Protein AF-A0A662HL23-F1 (afdb_monomer)

Solvent-accessible surface area (backbone atoms only — not comparable to full-atom values): 6327 Å² total; per-residue (Å²): 116,82,82,50,73,68,56,48,50,54,52,51,53,52,49,30,35,76,71,68,78,34,58,68,68,60,53,45,68,75,58,41,60,86,64,80,98,56,50,74,58,62,53,50,50,27,37,75,71,66,78,35,54,70,6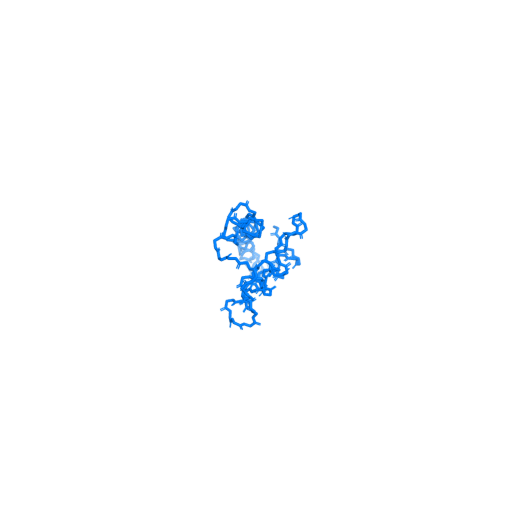6,58,50,45,57,54,46,68,73,56,46,44,39,62,46,46,52,49,52,50,51,54,52,50,53,54,36,53,54,50,48,55,51,51,52,48,55,51,50,54,52,50,50,54,50,51,54,59,72,66,50,74,79,79,131

pLDDT: mean 82.17, std 12.76, range [47.66, 96.88]

Foldseek 3Di:
DAQDPVLVVLVVQVVCCVVVVDPPVRSCVVQFDDDDVDDLVVQVVCCVVVVHPPVRSCVVCVVVVRSVVRVVVSVVVVVVNVVVVVVVVVVVVVVVVVVCVVVPDDPDD

Sequence (109 aa):
MILTKREKEFVQDWLKVVRGEMEKIEFFRKWATKKDDANFLDDYEAVKRGEMSVEEFREKWVKKGDWKKYITVMRCRLRKKHRNLKRMLKELREEVALLNEFFSLEELP

Secondary structure (DSSP, 8-state):
-PPPHHHHHHHHHHHHHHHTSS-HHHHHHHHS---SS--HHHHHHHHHHTSS-HHHHHHHHHH--HHHHHHHHHHHHHHHHHHHHHHHHHHHHHHHHHHHHHHHSPPP-

Radius of gyration: 22.94 Å; Cα contacts (8 Å, |Δi|>4): 47; chains: 1; bounding box: 58×26×65 Å

Mean predicted aligned error: 9.56 Å

Structure (mmCIF, N/CA/C/O backbone):
data_AF-A0A662HL23-F1
#
_entry.id   AF-A0A662HL23-F1
#
loop_
_atom_site.group_PDB
_atom_site.id
_atom_site.type_symbol
_atom_site.label_atom_id
_atom_site.label_alt_id
_atom_site.label_comp_id
_atom_site.label_asym_id
_atom_site.label_entity_id
_atom_site.label_seq_id
_atom_site.pdbx_PDB_ins_code
_atom_site.Cartn_x
_atom_site.Cartn_y
_atom_site.Cartn_z
_atom_site.occupancy
_atom_site.B_iso_or_equiv
_atom_site.auth_seq_id
_atom_site.auth_comp_id
_atom_site.auth_asym_id
_atom_site.auth_atom_id
_atom_site.pdbx_PDB_model_num
ATOM 1 N N . MET A 1 1 ? 14.793 0.772 -4.571 1.00 64.12 1 MET A N 1
ATOM 2 C CA . MET A 1 1 ? 14.307 0.054 -3.363 1.00 64.12 1 MET A CA 1
ATOM 3 C C . MET A 1 1 ? 12.908 -0.487 -3.633 1.00 64.12 1 MET A C 1
ATOM 5 O O . MET A 1 1 ? 12.022 0.292 -3.968 1.00 64.12 1 MET A O 1
ATOM 9 N N . ILE A 1 2 ? 12.724 -1.801 -3.518 1.00 85.56 2 ILE A N 1
ATOM 10 C CA . ILE A 1 2 ? 11.461 -2.499 -3.813 1.00 85.56 2 ILE A CA 1
ATOM 11 C C . ILE A 1 2 ? 10.535 -2.462 -2.575 1.00 85.56 2 ILE A C 1
ATOM 13 O O . ILE A 1 2 ? 10.942 -2.039 -1.483 1.00 85.56 2 ILE A O 1
ATOM 17 N N . LEU A 1 3 ? 9.262 -2.833 -2.743 1.00 88.44 3 LEU A N 1
ATOM 18 C CA . LEU A 1 3 ? 8.324 -3.021 -1.633 1.00 88.44 3 LEU A CA 1
ATOM 19 C C . LEU A 1 3 ? 8.78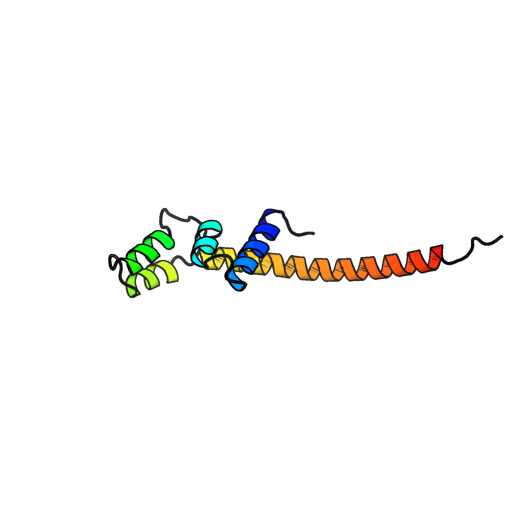8 -4.147 -0.695 1.00 88.44 3 LEU A C 1
ATOM 21 O O . LEU A 1 3 ? 9.158 -5.227 -1.159 1.00 88.44 3 LEU A O 1
ATOM 25 N N . THR A 1 4 ? 8.725 -3.914 0.617 1.00 91.44 4 THR A N 1
ATOM 26 C CA . THR A 1 4 ? 8.939 -4.967 1.624 1.00 91.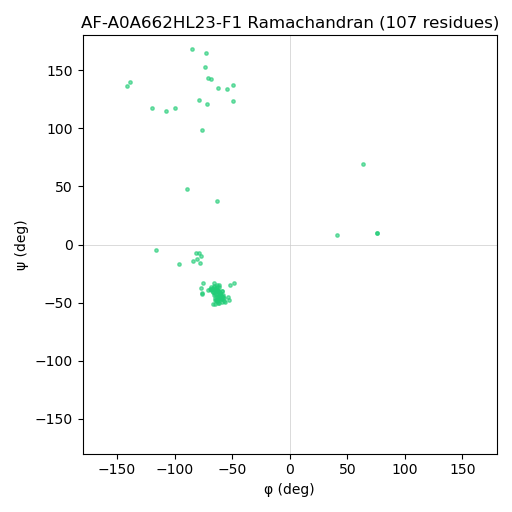44 4 THR A CA 1
ATOM 27 C C . THR A 1 4 ? 7.741 -5.916 1.67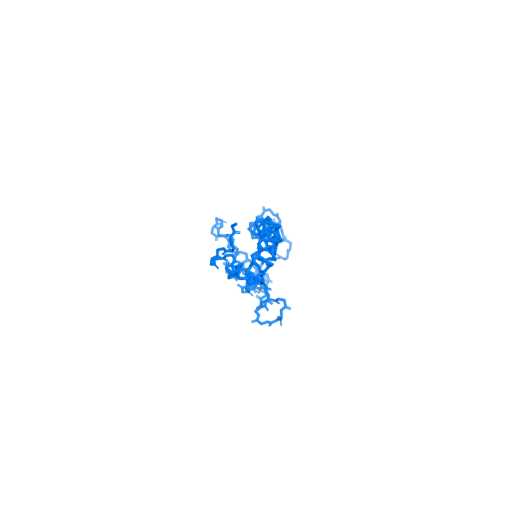7 1.00 91.44 4 THR A C 1
ATOM 29 O O . THR A 1 4 ? 6.658 -5.577 1.202 1.00 91.44 4 THR A O 1
ATOM 32 N N . LYS A 1 5 ? 7.896 -7.092 2.304 1.00 92.12 5 LYS A N 1
ATOM 33 C CA . LYS A 1 5 ? 6.781 -8.035 2.515 1.00 92.12 5 LYS A CA 1
ATOM 34 C C . LYS A 1 5 ? 5.579 -7.355 3.186 1.00 92.12 5 LYS A C 1
ATOM 36 O O . LYS A 1 5 ? 4.472 -7.421 2.670 1.00 92.12 5 LYS A O 1
ATOM 41 N N . ARG A 1 6 ? 5.825 -6.603 4.264 1.00 89.00 6 ARG A N 1
ATOM 42 C CA . ARG A 1 6 ? 4.775 -5.895 5.010 1.00 89.00 6 ARG A CA 1
ATOM 43 C C . ARG A 1 6 ? 4.100 -4.786 4.198 1.00 89.00 6 ARG A C 1
ATOM 45 O O . ARG A 1 6 ? 2.900 -4.584 4.315 1.00 89.00 6 ARG A O 1
ATOM 52 N N . GLU A 1 7 ? 4.851 -4.072 3.362 1.00 89.88 7 GLU A N 1
ATOM 53 C CA . GLU A 1 7 ? 4.273 -3.071 2.453 1.00 89.88 7 GLU A CA 1
ATOM 54 C C . GLU A 1 7 ? 3.422 -3.718 1.353 1.00 89.88 7 GLU A C 1
ATOM 56 O O . GLU A 1 7 ? 2.390 -3.161 0.986 1.00 89.88 7 GLU A O 1
ATOM 61 N N . LYS A 1 8 ? 3.827 -4.889 0.840 1.00 93.06 8 LYS A N 1
ATOM 62 C CA . LYS A 1 8 ? 3.028 -5.664 -0.121 1.00 93.06 8 LYS A CA 1
ATOM 63 C C . LYS A 1 8 ? 1.717 -6.125 0.509 1.00 93.06 8 LYS A C 1
ATOM 65 O O . LYS A 1 8 ? 0.669 -5.884 -0.077 1.00 93.06 8 LYS A O 1
ATOM 70 N N . GLU A 1 9 ? 1.778 -6.705 1.707 1.00 94.38 9 GLU A N 1
ATOM 71 C CA . GLU A 1 9 ? 0.591 -7.125 2.463 1.00 94.38 9 GLU A CA 1
ATOM 72 C C . GLU A 1 9 ? -0.357 -5.948 2.717 1.00 94.38 9 GLU A C 1
ATOM 74 O O . GLU A 1 9 ? -1.546 -6.058 2.446 1.00 94.38 9 GLU A O 1
ATOM 79 N N . PHE A 1 10 ? 0.164 -4.788 3.136 1.00 92.25 10 PHE A N 1
ATOM 80 C CA . PHE A 1 10 ? -0.651 -3.583 3.333 1.00 92.25 10 PHE A CA 1
ATOM 81 C C . PHE A 1 10 ? -1.398 -3.170 2.060 1.00 92.25 10 PHE A C 1
ATOM 83 O O . PHE A 1 10 ? -2.587 -2.858 2.102 1.00 92.25 10 PHE A O 1
ATOM 90 N N . VAL A 1 11 ? -0.705 -3.155 0.916 1.00 92.25 11 VAL A N 1
ATOM 91 C CA . VAL A 1 11 ? -1.318 -2.809 -0.374 1.00 92.25 11 VAL A CA 1
ATOM 92 C C . VAL A 1 11 ? -2.357 -3.851 -0.777 1.00 92.25 11 VAL A C 1
ATOM 94 O O . VAL A 1 11 ? -3.440 -3.477 -1.216 1.00 92.25 11 VAL A O 1
ATOM 97 N N . GLN A 1 12 ? -2.054 -5.139 -0.615 1.00 95.50 12 GLN A N 1
ATOM 98 C CA . GLN A 1 12 ? -2.972 -6.229 -0.942 1.00 95.50 12 GLN A CA 1
ATOM 99 C C . GLN A 1 12 ? -4.244 -6.169 -0.099 1.00 95.50 12 GLN A C 1
ATOM 101 O O . GLN A 1 12 ? -5.334 -6.220 -0.659 1.00 95.50 12 GLN A O 1
ATOM 106 N N . ASP A 1 13 ? -4.123 -5.991 1.214 1.00 93.75 13 ASP A N 1
ATOM 107 C CA . ASP A 1 13 ? -5.279 -5.864 2.101 1.00 93.75 13 ASP A CA 1
ATOM 108 C C . ASP A 1 13 ? -6.116 -4.630 1.749 1.00 93.75 13 ASP A C 1
ATOM 110 O O . ASP A 1 13 ? -7.341 -4.698 1.714 1.00 93.75 13 ASP A O 1
ATOM 114 N N . TRP A 1 14 ? -5.478 -3.504 1.409 1.00 91.25 14 TRP A N 1
ATOM 115 C CA . TRP A 1 14 ? -6.215 -2.316 0.977 1.00 91.25 14 TRP A CA 1
ATOM 116 C C . TRP A 1 14 ? -6.979 -2.559 -0.330 1.00 91.25 14 TRP A C 1
ATOM 118 O O . TRP A 1 14 ? -8.107 -2.095 -0.485 1.00 91.25 14 TRP A O 1
ATOM 128 N N . LEU A 1 15 ? -6.398 -3.305 -1.273 1.00 93.06 15 LEU A N 1
ATOM 129 C CA . LEU A 1 15 ? -7.091 -3.689 -2.503 1.00 93.06 15 LEU A CA 1
ATOM 130 C C . LEU A 1 15 ? -8.279 -4.613 -2.218 1.00 93.06 15 LEU A C 1
ATOM 132 O O . LEU A 1 15 ? -9.332 -4.405 -2.814 1.00 93.06 15 LEU A O 1
ATOM 136 N N . LYS A 1 16 ? -8.148 -5.563 -1.284 1.00 95.56 16 LYS A N 1
ATOM 137 C CA . LYS A 1 16 ? -9.272 -6.400 -0.834 1.00 95.56 16 LYS A CA 1
ATOM 138 C C . LYS A 1 16 ? -10.413 -5.551 -0.280 1.00 95.56 16 LYS A C 1
ATOM 140 O O . LYS A 1 16 ? -11.560 -5.762 -0.656 1.00 95.56 16 LYS A O 1
ATOM 145 N N . VAL A 1 17 ? -10.100 -4.530 0.523 1.00 89.00 17 VAL A N 1
ATOM 146 C CA . VAL A 1 17 ? -11.102 -3.577 1.031 1.00 89.00 17 VAL A CA 1
ATOM 147 C C . VAL A 1 17 ? -11.837 -2.864 -0.098 1.00 89.00 17 VAL A C 1
ATOM 149 O O . VAL A 1 17 ? -13.059 -2.759 -0.074 1.00 89.00 17 VAL A O 1
ATOM 152 N N . VAL A 1 18 ? -11.107 -2.364 -1.098 1.00 88.06 18 VAL A N 1
ATOM 153 C CA . VAL A 1 18 ? -11.711 -1.656 -2.241 1.00 88.06 18 VAL A CA 1
ATOM 154 C C . VAL A 1 18 ? -12.580 -2.587 -3.090 1.00 88.06 18 VAL A C 1
ATOM 156 O O . VAL A 1 18 ? -13.588 -2.144 -3.631 1.00 88.06 18 VAL A O 1
ATOM 159 N N . ARG A 1 19 ? -12.213 -3.867 -3.188 1.00 95.19 19 ARG A N 1
ATOM 160 C CA . ARG A 1 19 ? -12.969 -4.895 -3.919 1.00 95.19 19 ARG A CA 1
ATOM 161 C C . ARG A 1 19 ? -14.148 -5.475 -3.134 1.00 95.19 19 ARG A C 1
ATOM 163 O O . ARG A 1 19 ? -14.908 -6.249 -3.699 1.00 95.19 19 ARG A O 1
ATOM 170 N N . GLY A 1 20 ? -14.295 -5.126 -1.856 1.00 90.88 20 GLY A N 1
ATOM 171 C CA . GLY A 1 20 ? -15.302 -5.717 -0.970 1.00 90.88 20 GLY A CA 1
ATOM 172 C C . GLY A 1 20 ? -14.957 -7.128 -0.474 1.00 90.88 20 GLY A C 1
ATOM 173 O O . GLY A 1 20 ? -15.795 -7.770 0.142 1.00 90.88 20 GLY A O 1
ATOM 174 N N . GLU A 1 21 ? -13.731 -7.604 -0.704 1.00 95.31 21 GLU A N 1
ATOM 175 C CA . GLU A 1 21 ? -13.226 -8.912 -0.249 1.00 95.31 21 GLU A CA 1
ATOM 176 C C . GLU A 1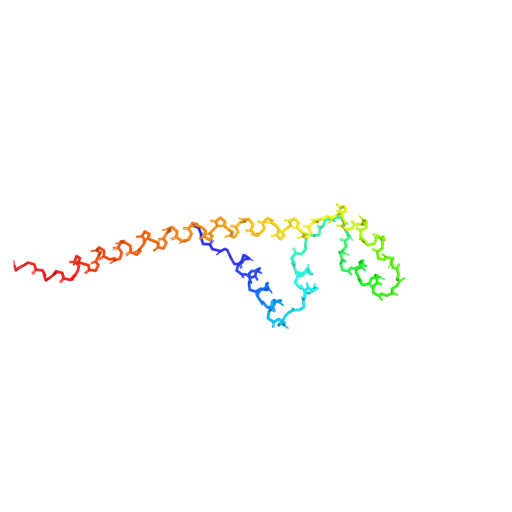 21 ? -12.766 -8.892 1.223 1.00 95.31 21 GLU A C 1
ATOM 178 O O . GLU A 1 21 ? -12.483 -9.935 1.805 1.00 95.31 21 GLU A O 1
ATOM 183 N N . MET A 1 22 ? -12.624 -7.703 1.811 1.00 89.62 22 MET A N 1
ATOM 184 C CA . MET A 1 22 ? -12.244 -7.486 3.208 1.00 89.62 22 MET A CA 1
ATOM 185 C C . MET A 1 22 ? -13.047 -6.310 3.754 1.00 89.62 22 MET A C 1
ATOM 187 O O . MET A 1 22 ? -13.155 -5.266 3.106 1.00 89.62 22 MET A O 1
ATOM 191 N N . GLU A 1 23 ? -13.574 -6.428 4.968 1.00 81.44 23 GLU A N 1
ATOM 192 C CA . GLU A 1 23 ? -14.242 -5.290 5.585 1.00 81.44 23 GLU A CA 1
ATOM 193 C C . GLU A 1 23 ? -13.226 -4.212 5.989 1.00 81.44 23 GLU A C 1
ATOM 195 O O . GLU A 1 23 ? -12.135 -4.497 6.492 1.00 81.44 23 GLU A O 1
ATOM 200 N N . LYS A 1 24 ? -13.594 -2.929 5.848 1.00 78.62 24 LYS A N 1
ATOM 201 C CA . LYS A 1 24 ? -12.749 -1.802 6.302 1.00 78.62 24 LYS A CA 1
ATOM 202 C C . LYS A 1 24 ? -12.310 -1.961 7.760 1.00 78.62 24 LYS A C 1
ATOM 204 O O . LYS A 1 24 ? -11.202 -1.573 8.118 1.00 78.62 24 LYS A O 1
ATOM 209 N N . ILE A 1 25 ? -13.183 -2.527 8.587 1.00 74.69 25 ILE A N 1
ATOM 210 C CA . ILE A 1 25 ? -12.945 -2.736 10.011 1.00 74.69 25 ILE A CA 1
ATOM 211 C C . ILE A 1 25 ? -11.849 -3.780 10.268 1.00 74.69 25 ILE A C 1
ATOM 213 O O . ILE A 1 25 ? -10.987 -3.571 11.120 1.00 74.69 25 ILE A O 1
ATOM 217 N N . GLU A 1 26 ? -11.812 -4.847 9.469 1.00 80.75 26 GLU A N 1
ATOM 218 C CA . GLU A 1 26 ? -10.776 -5.880 9.507 1.00 80.75 26 GLU A CA 1
ATOM 219 C C . GLU A 1 26 ? -9.417 -5.311 9.079 1.00 80.75 26 GLU A C 1
ATOM 221 O O . GLU A 1 26 ? -8.394 -5.538 9.731 1.00 80.75 26 GLU A O 1
ATOM 226 N N . PHE A 1 27 ? -9.408 -4.466 8.048 1.00 85.81 27 PHE A N 1
ATOM 227 C CA . PHE A 1 27 ? -8.204 -3.747 7.644 1.00 85.81 27 PHE A CA 1
ATOM 228 C C . PHE A 1 27 ? -7.669 -2.854 8.769 1.00 85.81 27 PHE A C 1
ATOM 230 O O . PHE A 1 27 ? -6.475 -2.877 9.078 1.00 85.81 27 PHE A O 1
ATOM 237 N N . PHE A 1 28 ? -8.541 -2.081 9.421 1.00 77.31 28 PHE A N 1
ATOM 238 C CA . PHE A 1 28 ? -8.120 -1.239 10.537 1.00 77.31 28 PHE A CA 1
ATOM 239 C C . PHE A 1 28 ? -7.650 -2.064 11.741 1.00 77.31 28 PHE A C 1
ATOM 241 O O . PHE A 1 28 ? -6.650 -1.679 12.338 1.00 77.31 28 PHE A O 1
ATOM 248 N N . ARG A 1 29 ? -8.254 -3.226 12.045 1.00 74.56 29 ARG A N 1
ATOM 249 C CA . ARG A 1 29 ? -7.747 -4.155 13.083 1.00 74.56 29 ARG A CA 1
ATOM 250 C C . ARG A 1 29 ? -6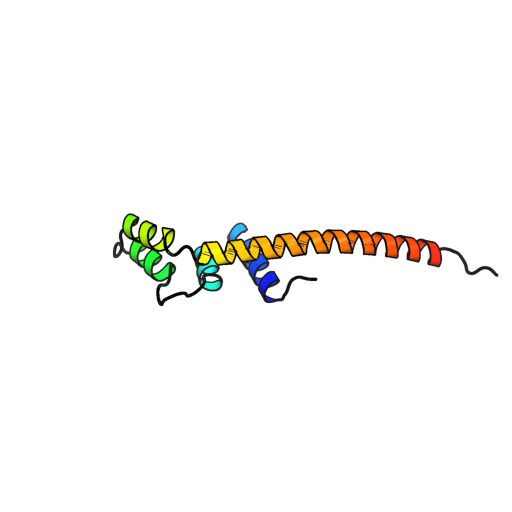.286 -4.516 12.853 1.00 74.56 29 ARG A C 1
ATOM 252 O O . ARG A 1 29 ? -5.484 -4.503 13.783 1.00 74.56 29 ARG A O 1
ATOM 259 N N . LYS A 1 30 ? -5.942 -4.834 11.607 1.00 82.06 30 LYS A N 1
ATOM 260 C CA . LYS A 1 30 ? -4.604 -5.304 11.241 1.00 82.06 30 LYS A CA 1
ATOM 261 C C . LYS A 1 30 ? -3.560 -4.186 11.207 1.00 82.06 30 LYS A C 1
ATOM 263 O O . LYS A 1 30 ? -2.388 -4.431 11.501 1.00 82.06 30 LYS A O 1
ATOM 268 N N . TRP A 1 31 ? -3.965 -2.972 10.830 1.00 81.75 31 TRP A N 1
ATOM 269 C CA . TRP A 1 31 ? -3.036 -1.885 10.497 1.00 81.75 31 TRP A CA 1
ATOM 270 C C . TRP A 1 31 ? -3.107 -0.659 11.417 1.00 81.75 31 TRP A C 1
ATOM 272 O O . TRP A 1 31 ? -2.293 0.251 11.257 1.00 81.75 31 TRP A O 1
ATOM 282 N N . ALA A 1 32 ? -4.033 -0.606 12.376 1.00 70.38 32 ALA A N 1
ATOM 283 C CA . ALA A 1 32 ? -4.048 0.436 13.397 1.00 70.38 32 ALA A CA 1
ATOM 284 C C . ALA A 1 32 ? -2.853 0.292 14.355 1.00 70.38 32 ALA A C 1
ATOM 286 O O . ALA A 1 32 ? -2.436 -0.809 14.717 1.00 70.38 32 ALA A O 1
ATOM 287 N N . THR A 1 33 ? -2.293 1.422 14.782 1.00 62.16 33 THR A N 1
ATOM 288 C CA . THR A 1 33 ? -1.268 1.468 15.826 1.00 62.16 33 THR A CA 1
ATOM 289 C C . THR A 1 33 ? -1.926 1.332 17.199 1.00 62.16 33 THR A C 1
ATOM 291 O O . THR A 1 33 ? -2.809 2.112 17.546 1.00 62.16 33 THR A O 1
ATOM 294 N N . LYS A 1 34 ? -1.491 0.342 17.992 1.00 55.91 34 LYS A N 1
ATOM 295 C CA . LYS A 1 34 ? -1.825 0.255 19.419 1.00 55.91 34 LYS A CA 1
ATOM 296 C C . LYS A 1 34 ? -0.976 1.279 20.158 1.00 55.91 34 LYS A C 1
ATOM 298 O O . LYS A 1 34 ? 0.200 1.027 20.411 1.00 55.91 34 LYS A O 1
ATOM 303 N N . LYS A 1 35 ? -1.541 2.442 20.452 1.00 47.66 35 LYS A N 1
ATOM 304 C CA . LYS A 1 35 ? -0.925 3.392 21.371 1.00 47.66 35 LYS A CA 1
ATOM 305 C C . LYS A 1 35 ? -1.894 3.611 22.526 1.00 47.66 35 LYS A C 1
ATOM 307 O O . LYS A 1 35 ? -3.021 4.052 22.311 1.00 47.66 35 LYS A O 1
ATOM 312 N N . ASP A 1 36 ? -1.440 3.232 23.716 1.00 50.22 36 ASP A N 1
ATOM 313 C CA . ASP A 1 36 ? -2.114 3.418 25.004 1.00 50.22 36 ASP A CA 1
ATOM 314 C C . ASP A 1 36 ? -3.447 2.669 25.143 1.00 50.22 36 ASP A C 1
ATOM 316 O O . ASP A 1 36 ? -4.478 3.339 25.131 1.00 50.22 36 ASP A O 1
ATOM 320 N N . ASP A 1 37 ? -3.418 1.322 25.222 1.00 54.66 37 ASP A N 1
ATOM 321 C CA . ASP A 1 37 ? -4.503 0.362 25.586 1.00 54.66 37 ASP A CA 1
ATOM 322 C C . ASP A 1 37 ? -5.924 0.613 25.037 1.00 54.66 37 ASP A C 1
ATOM 324 O O . ASP A 1 37 ? -6.883 -0.078 25.366 1.00 54.66 37 ASP A O 1
ATOM 328 N N . ALA A 1 38 ? -6.069 1.577 24.140 1.00 57.81 38 ALA A N 1
ATOM 329 C CA . ALA A 1 38 ? -7.308 2.056 23.585 1.00 57.81 38 ALA A CA 1
ATOM 330 C C . ALA A 1 38 ? -7.378 1.557 22.155 1.00 57.81 38 ALA A C 1
ATOM 332 O O . ALA A 1 38 ? -6.582 1.923 21.284 1.00 57.81 38 ALA A O 1
ATOM 333 N N . ASN A 1 39 ? -8.352 0.697 21.929 1.00 67.81 39 ASN A N 1
ATOM 334 C CA . ASN A 1 39 ? -8.595 0.075 20.652 1.00 67.81 39 ASN A CA 1
ATOM 335 C C . ASN A 1 39 ? -9.741 0.818 19.959 1.00 67.81 39 ASN A C 1
ATOM 337 O O . ASN A 1 39 ? -10.866 0.825 20.453 1.00 67.81 39 ASN A O 1
ATOM 341 N N . PHE A 1 40 ? -9.462 1.424 18.799 1.00 70.31 40 PHE A N 1
ATOM 342 C CA . PHE A 1 40 ? -10.461 2.114 17.958 1.00 70.31 40 PHE A CA 1
ATOM 343 C C . PHE A 1 40 ? -11.703 1.274 17.732 1.00 70.31 40 PHE A C 1
ATOM 345 O O . PHE A 1 40 ? -12.804 1.800 17.630 1.00 70.31 40 PHE A O 1
ATOM 352 N N . LEU A 1 41 ? -11.515 -0.036 17.663 1.00 68.38 41 LEU A N 1
ATOM 353 C CA . LEU A 1 41 ? -12.593 -0.973 17.454 1.00 68.38 41 LEU A CA 1
ATOM 354 C C . LEU A 1 41 ? -13.429 -1.249 18.682 1.00 68.38 41 LEU A C 1
ATOM 356 O O . LEU A 1 41 ? -14.630 -1.384 18.521 1.00 68.38 41 LEU A O 1
ATOM 360 N N . ASP A 1 42 ? -12.833 -1.321 19.867 1.00 76.75 42 ASP A N 1
ATOM 361 C CA . ASP A 1 42 ? -13.615 -1.545 21.084 1.00 76.75 42 ASP A CA 1
ATOM 362 C C . ASP A 1 42 ? -14.526 -0.339 21.316 1.00 76.75 42 ASP A C 1
ATOM 364 O O . ASP A 1 42 ? -15.708 -0.503 21.595 1.00 76.75 42 ASP A O 1
ATOM 368 N N . ASP A 1 43 ? -14.010 0.861 21.039 1.00 77.69 43 ASP A N 1
ATOM 369 C CA . ASP A 1 43 ? -14.799 2.089 21.037 1.00 77.69 43 ASP A CA 1
ATOM 370 C C . ASP A 1 43 ? -15.836 2.119 19.895 1.00 77.69 43 ASP A C 1
ATOM 372 O O . ASP A 1 43 ? -16.953 2.582 20.092 1.00 77.69 43 ASP A O 1
ATOM 376 N N . TYR A 1 44 ? -15.512 1.621 18.695 1.00 76.75 44 TYR A N 1
ATOM 377 C CA . TYR A 1 44 ? -16.446 1.608 17.558 1.00 76.75 44 TYR A CA 1
ATOM 378 C C . TYR A 1 44 ? -17.585 0.600 17.761 1.00 76.75 44 TYR A C 1
ATOM 380 O O . TYR A 1 44 ? -18.736 0.876 17.423 1.00 76.75 44 TYR A O 1
ATOM 388 N N . GLU A 1 45 ? -17.276 -0.561 18.333 1.00 80.06 45 GLU A N 1
ATOM 389 C CA . GLU A 1 45 ? -18.266 -1.554 18.737 1.00 80.06 45 GLU A CA 1
ATOM 390 C C . GLU A 1 45 ? -19.091 -1.048 19.923 1.00 80.06 45 GLU A C 1
ATOM 392 O O . GLU A 1 45 ? -20.304 -1.225 19.916 1.00 80.06 45 GLU A O 1
ATOM 397 N N . ALA A 1 46 ? -18.488 -0.346 20.890 1.00 83.44 46 ALA A N 1
ATOM 398 C CA . ALA A 1 46 ? -19.227 0.323 21.961 1.00 83.44 46 ALA A CA 1
ATOM 399 C C . ALA A 1 46 ? -20.228 1.346 21.397 1.00 83.44 46 ALA A C 1
ATOM 401 O O . ALA A 1 46 ? -21.375 1.381 21.835 1.00 83.44 46 ALA A O 1
ATOM 402 N N . VAL A 1 47 ? -19.857 2.103 20.355 1.00 85.19 47 VAL A N 1
ATOM 403 C CA . VAL A 1 47 ? -20.799 2.983 19.638 1.00 85.19 47 VAL A CA 1
ATOM 404 C C . VAL A 1 47 ? -21.926 2.192 18.981 1.00 85.19 47 VAL A C 1
ATOM 406 O O . VAL A 1 47 ? -23.088 2.576 19.094 1.00 85.19 47 VAL A O 1
ATOM 409 N N . LYS A 1 48 ? -21.622 1.067 18.318 1.00 82.19 48 LYS A N 1
ATOM 410 C CA . LYS A 1 48 ? -22.660 0.203 17.729 1.00 82.19 48 LYS A CA 1
ATOM 411 C C . LYS A 1 48 ? -23.599 -0.400 18.773 1.00 82.19 48 LYS A C 1
ATOM 413 O O . LYS A 1 48 ? -24.783 -0.550 18.489 1.00 82.19 48 LYS A O 1
ATOM 418 N N . ARG A 1 49 ? -23.081 -0.749 19.952 1.00 88.38 49 ARG A N 1
ATOM 419 C CA . ARG A 1 49 ? -23.853 -1.286 21.082 1.00 88.38 49 ARG A CA 1
ATOM 420 C C . ARG A 1 49 ? -24.601 -0.207 21.874 1.00 88.38 49 ARG A C 1
ATOM 422 O O . ARG A 1 49 ? -25.399 -0.551 22.737 1.00 88.38 49 ARG A O 1
ATOM 429 N N . GLY A 1 50 ? -24.371 1.076 21.583 1.00 86.06 50 GLY A N 1
ATOM 430 C CA . GLY A 1 50 ? -24.945 2.201 22.329 1.00 86.06 50 GLY A CA 1
ATOM 431 C C . GLY A 1 50 ? -24.281 2.459 23.688 1.00 86.06 50 GLY A C 1
ATOM 432 O O . GLY A 1 50 ? -24.779 3.264 24.465 1.00 86.06 50 GLY A O 1
ATOM 433 N N . GLU A 1 51 ? -23.157 1.800 23.974 1.00 89.56 51 GLU A N 1
ATOM 434 C CA . GLU A 1 51 ? -22.348 1.957 25.193 1.00 89.56 51 GLU A CA 1
ATOM 435 C C . GLU A 1 51 ? -21.466 3.219 25.160 1.00 89.56 51 GLU A C 1
ATOM 437 O O . GLU A 1 51 ? -20.943 3.637 26.189 1.00 89.56 51 GLU A O 1
ATOM 442 N N . MET A 1 52 ? -21.278 3.815 23.979 1.00 86.25 52 MET A N 1
ATOM 443 C CA . MET A 1 52 ? -20.522 5.050 23.767 1.00 86.25 52 MET A CA 1
ATOM 444 C C . MET A 1 52 ? -21.257 5.939 22.762 1.00 86.25 52 MET A C 1
ATOM 446 O O . MET A 1 52 ? -21.766 5.453 21.751 1.00 86.25 52 MET A O 1
ATOM 450 N N . SER A 1 53 ? -21.290 7.249 23.002 1.00 86.12 53 SER A N 1
ATOM 451 C CA . SER A 1 53 ? -21.888 8.184 22.043 1.00 86.12 53 SER A CA 1
ATOM 452 C C . SER A 1 53 ? -20.999 8.394 20.807 1.00 86.12 53 SER A C 1
ATOM 454 O O . SER A 1 53 ? -19.770 8.282 20.853 1.00 86.12 53 SER A O 1
ATOM 456 N N . VAL A 1 54 ? -21.616 8.737 19.669 1.00 77.69 54 VAL A N 1
ATOM 457 C CA . VAL A 1 54 ? -20.878 9.073 18.437 1.00 77.69 54 VAL A CA 1
ATOM 458 C C . VAL A 1 54 ? -19.989 10.304 18.658 1.00 77.69 54 VAL A C 1
ATOM 460 O O . VAL A 1 54 ? -18.875 10.352 18.129 1.00 77.69 54 VAL A O 1
ATOM 463 N N . GLU A 1 55 ? -20.447 11.280 19.445 1.00 80.62 55 GLU A N 1
ATOM 464 C CA . GLU A 1 55 ? -19.679 12.455 19.863 1.00 80.62 55 GLU A CA 1
ATOM 465 C C . GLU A 1 55 ? -18.439 12.086 20.694 1.00 80.62 55 GLU A C 1
ATOM 467 O O . GLU A 1 55 ? -17.338 12.496 20.319 1.00 80.62 55 GLU A O 1
ATOM 472 N N . GLU A 1 56 ? -18.567 11.262 21.743 1.00 79.31 56 GLU A N 1
ATOM 473 C CA . GLU A 1 56 ? -17.416 10.808 22.550 1.00 79.31 56 GLU A CA 1
ATOM 474 C C . GLU A 1 56 ? -16.401 10.040 21.708 1.00 79.31 56 GLU A C 1
ATOM 476 O O . GLU A 1 56 ? -15.190 10.269 21.793 1.00 79.31 56 GLU A O 1
ATOM 481 N N . PHE A 1 57 ? -16.889 9.155 20.839 1.00 78.12 57 PHE A N 1
ATOM 482 C CA . PHE A 1 57 ? -16.045 8.419 19.912 1.00 78.12 57 PHE A CA 1
ATOM 483 C C . PHE A 1 57 ? -15.270 9.361 18.987 1.00 78.12 57 PHE A C 1
ATOM 485 O O . PHE A 1 57 ? -14.061 9.205 18.778 1.00 78.12 57 PHE A O 1
ATOM 492 N N . ARG A 1 58 ? -15.953 10.370 18.433 1.00 70.50 58 ARG A N 1
ATOM 493 C CA . ARG A 1 58 ? -15.326 11.381 17.580 1.00 70.50 58 ARG A CA 1
ATOM 494 C C . ARG A 1 58 ? -14.285 12.174 18.350 1.00 70.50 58 ARG A C 1
ATOM 496 O O . ARG A 1 58 ? -13.173 12.276 17.850 1.00 70.50 58 ARG A O 1
ATOM 503 N N . GLU A 1 59 ? -14.568 12.688 19.541 1.00 73.62 59 GLU A N 1
ATOM 504 C CA . GLU A 1 59 ? -13.577 13.439 20.325 1.00 73.62 59 GLU A CA 1
ATOM 505 C C . GLU A 1 59 ? -12.339 12.600 20.660 1.00 73.62 59 GLU A C 1
ATOM 507 O O . GLU A 1 59 ? -11.202 13.051 20.461 1.00 73.62 59 GLU A O 1
ATOM 512 N N . LYS A 1 60 ? -12.553 11.348 21.085 1.00 72.38 60 LYS A N 1
ATOM 513 C CA . LYS A 1 60 ? -11.487 10.402 21.429 1.00 72.38 60 LYS A CA 1
ATOM 514 C C . LYS A 1 60 ? -10.574 10.127 20.234 1.00 72.38 60 LYS A C 1
ATOM 516 O O . LYS A 1 60 ? -9.352 10.182 20.370 1.00 72.38 60 LYS A O 1
ATOM 521 N N . TRP A 1 61 ? -11.136 9.920 19.043 1.00 65.69 61 TRP A N 1
ATOM 522 C CA . TRP A 1 61 ? -10.379 9.528 17.844 1.00 65.69 61 TRP A CA 1
ATOM 523 C C . TRP A 1 61 ? -9.974 10.672 16.912 1.00 65.69 61 TRP A C 1
ATOM 525 O O . TRP A 1 61 ? -9.059 10.507 16.100 1.00 65.69 61 TRP A O 1
ATOM 535 N N . VAL A 1 62 ? -10.587 11.848 17.044 1.00 61.91 62 VAL A N 1
ATOM 536 C CA . VAL A 1 62 ? -10.082 13.097 16.459 1.00 61.91 62 VAL A CA 1
ATOM 537 C C . VAL A 1 62 ? -8.771 13.484 17.146 1.00 61.91 62 VAL A C 1
ATOM 539 O O . VAL A 1 62 ? -7.820 13.836 16.449 1.00 61.91 62 VAL A O 1
ATOM 542 N N . LYS A 1 63 ? -8.672 13.326 18.477 1.00 55.91 63 LYS A N 1
ATOM 543 C CA . LYS A 1 63 ? -7.420 13.529 19.230 1.00 55.91 63 LYS A CA 1
ATOM 544 C C . LYS A 1 63 ? -6.427 12.362 19.078 1.00 55.91 63 LYS A C 1
ATOM 546 O O . LYS A 1 63 ? -5.243 12.612 18.861 1.00 55.91 63 LYS A O 1
ATOM 551 N N . LYS A 1 64 ? -6.873 11.095 19.117 1.00 58.00 64 LYS A N 1
ATOM 552 C CA . LYS A 1 64 ? -6.024 9.882 18.978 1.00 58.00 64 LYS A CA 1
ATOM 553 C C . LYS A 1 64 ? -5.833 9.407 17.524 1.00 58.00 64 LYS A C 1
ATOM 555 O O . LYS A 1 64 ? -5.983 8.225 17.236 1.00 58.00 64 LYS A O 1
ATOM 560 N N . GLY A 1 65 ? -5.499 10.292 16.580 1.00 52.75 65 GLY A N 1
ATOM 561 C CA . GLY A 1 65 ? -5.392 10.023 15.126 1.00 52.75 65 GLY A CA 1
ATOM 562 C C . GLY A 1 65 ? -4.325 9.010 14.644 1.00 52.75 65 GLY A C 1
ATOM 563 O O . GLY A 1 65 ? -3.711 9.208 13.595 1.00 52.75 65 GLY A O 1
ATOM 564 N N . ASP A 1 66 ? -4.083 7.927 15.375 1.00 59.69 66 ASP A N 1
ATOM 565 C CA . ASP A 1 66 ? -2.923 7.052 15.236 1.00 59.69 66 ASP A CA 1
ATOM 566 C C . ASP A 1 66 ? -3.018 6.113 14.019 1.00 59.69 66 ASP A C 1
ATOM 568 O O . ASP A 1 66 ? -2.093 6.037 13.207 1.00 59.69 66 ASP A O 1
ATOM 572 N N . TRP A 1 67 ? -4.188 5.516 13.761 1.00 60.50 67 TRP A N 1
ATOM 573 C CA . TRP A 1 67 ? -4.395 4.712 12.548 1.00 60.50 67 TRP A CA 1
ATOM 574 C C . TRP A 1 67 ? -4.314 5.565 11.271 1.00 60.50 67 TRP A C 1
ATOM 576 O O . TRP A 1 67 ? -3.712 5.155 10.274 1.00 60.50 67 TRP A O 1
ATOM 586 N N . LYS A 1 68 ? -4.842 6.800 11.309 1.00 68.44 68 LYS A N 1
ATOM 587 C CA . LYS A 1 68 ? -4.715 7.767 10.205 1.00 68.44 68 LYS A CA 1
ATOM 588 C C . LYS A 1 68 ? -3.252 8.117 9.972 1.00 68.44 68 LYS A C 1
ATOM 590 O O . LYS A 1 68 ? -2.830 8.211 8.818 1.00 68.44 68 LYS A O 1
ATOM 595 N N . LYS A 1 69 ? -2.465 8.269 11.042 1.00 71.81 69 LYS A N 1
ATOM 596 C CA . LYS A 1 69 ? -1.027 8.538 10.970 1.00 71.81 69 LYS A CA 1
ATOM 597 C C . LYS A 1 69 ? -0.273 7.368 10.342 1.00 71.81 69 LYS A C 1
ATOM 599 O O . LYS A 1 69 ? 0.483 7.600 9.400 1.00 71.81 69 LYS A O 1
ATOM 604 N N . TYR A 1 70 ? -0.525 6.130 10.771 1.00 75.00 70 TYR A N 1
ATOM 605 C CA . TYR A 1 70 ? 0.105 4.944 10.181 1.00 75.00 70 TYR A CA 1
ATOM 606 C C . TYR A 1 70 ? -0.200 4.813 8.684 1.00 75.00 70 TYR A C 1
ATOM 608 O O . TYR A 1 70 ? 0.719 4.705 7.869 1.00 75.00 70 TYR A O 1
ATOM 616 N N . ILE A 1 71 ? -1.475 4.916 8.296 1.00 77.50 71 ILE A N 1
ATOM 617 C CA . ILE A 1 71 ? -1.888 4.858 6.886 1.00 77.50 71 ILE A CA 1
ATOM 618 C C . ILE A 1 71 ? -1.262 6.003 6.085 1.00 77.50 71 ILE A C 1
ATOM 620 O O . ILE A 1 71 ? -0.789 5.793 4.968 1.00 77.50 71 ILE A O 1
ATOM 624 N N . THR A 1 72 ? -1.214 7.211 6.647 1.00 81.81 72 THR A N 1
ATOM 625 C CA . THR A 1 72 ? -0.602 8.378 5.995 1.00 81.81 72 THR A CA 1
ATOM 626 C C . THR A 1 72 ? 0.890 8.161 5.760 1.00 81.81 72 THR A C 1
ATOM 628 O O . THR A 1 72 ? 1.373 8.353 4.642 1.00 81.81 72 THR A O 1
ATOM 631 N N . VAL A 1 73 ? 1.619 7.692 6.776 1.00 83.31 73 VAL A N 1
ATOM 632 C CA . VAL A 1 73 ? 3.042 7.347 6.665 1.00 83.31 73 VAL A CA 1
ATOM 633 C C . VAL A 1 73 ? 3.246 6.261 5.611 1.00 83.31 73 VAL A C 1
ATOM 635 O O . VAL A 1 73 ? 4.108 6.412 4.740 1.00 83.31 73 VAL A O 1
ATOM 638 N N . MET A 1 74 ? 2.422 5.210 5.625 1.00 87.19 74 MET A N 1
ATOM 639 C CA . MET A 1 74 ? 2.502 4.123 4.653 1.00 87.19 74 MET A CA 1
ATOM 640 C C . MET A 1 74 ? 2.262 4.629 3.225 1.00 87.19 74 MET A C 1
ATOM 642 O O . MET A 1 74 ? 3.072 4.367 2.336 1.00 87.19 74 MET A O 1
ATOM 646 N N . ARG A 1 75 ? 1.233 5.456 2.998 1.00 87.62 75 ARG A N 1
ATOM 647 C CA . ARG A 1 75 ? 0.980 6.094 1.692 1.00 87.62 75 ARG A CA 1
ATOM 648 C C . ARG A 1 75 ? 2.160 6.947 1.235 1.00 87.62 75 ARG A C 1
ATOM 650 O O . ARG A 1 75 ? 2.558 6.855 0.074 1.00 87.62 75 ARG A O 1
ATOM 657 N N . CYS A 1 76 ? 2.744 7.756 2.118 1.00 90.19 76 CYS A N 1
ATOM 658 C CA . CYS A 1 76 ? 3.925 8.560 1.798 1.00 90.19 76 CYS A CA 1
ATOM 659 C C . CYS A 1 76 ? 5.122 7.687 1.395 1.00 90.19 76 CYS A C 1
ATOM 661 O O . CYS A 1 76 ? 5.791 7.974 0.397 1.00 90.19 76 CYS A O 1
ATOM 663 N N . ARG A 1 77 ? 5.366 6.596 2.127 1.00 89.25 77 ARG A N 1
ATOM 664 C CA . ARG A 1 77 ? 6.448 5.645 1.848 1.00 89.25 77 ARG A CA 1
ATOM 665 C C . ARG A 1 77 ? 6.260 4.951 0.502 1.00 89.25 77 ARG A C 1
ATOM 667 O O . ARG A 1 77 ? 7.175 4.958 -0.323 1.00 89.25 77 ARG A O 1
ATOM 674 N N . LEU A 1 78 ? 5.055 4.447 0.244 1.00 93.12 78 LEU A N 1
ATOM 675 C CA . LEU A 1 78 ? 4.685 3.812 -1.019 1.00 93.12 78 LEU A CA 1
ATOM 676 C C . LEU A 1 78 ? 4.798 4.786 -2.198 1.00 93.12 78 LEU A C 1
ATOM 678 O O . LEU A 1 78 ? 5.344 4.416 -3.232 1.00 93.12 78 LEU A O 1
ATOM 682 N N . ARG A 1 79 ? 4.388 6.055 -2.045 1.00 93.38 79 ARG A N 1
ATOM 683 C CA . ARG A 1 79 ? 4.557 7.086 -3.091 1.00 93.38 79 ARG A CA 1
ATOM 684 C C . ARG A 1 79 ? 6.021 7.331 -3.450 1.00 93.38 79 ARG A C 1
ATOM 686 O O . ARG A 1 79 ? 6.333 7.503 -4.627 1.00 93.38 79 ARG A O 1
ATOM 693 N N . LYS A 1 80 ? 6.918 7.388 -2.457 1.00 92.88 80 LYS A N 1
ATOM 694 C CA . LYS A 1 80 ? 8.363 7.538 -2.702 1.00 92.88 80 LYS A CA 1
ATOM 695 C C . LYS A 1 80 ? 8.912 6.318 -3.446 1.00 92.88 80 LYS A C 1
ATOM 697 O O . LYS A 1 80 ? 9.567 6.479 -4.471 1.00 92.88 80 LYS A O 1
ATOM 702 N N . LYS A 1 81 ? 8.578 5.106 -2.989 1.00 93.25 81 LYS A N 1
ATOM 703 C CA . LYS A 1 81 ? 9.008 3.864 -3.651 1.00 93.25 81 LYS A CA 1
ATOM 704 C C . LYS A 1 81 ? 8.476 3.747 -5.075 1.00 93.25 81 LYS A C 1
ATOM 706 O O . LYS A 1 81 ? 9.242 3.421 -5.968 1.00 93.25 81 LYS A O 1
ATOM 711 N N . HIS A 1 82 ? 7.211 4.082 -5.303 1.00 92.94 82 HIS A N 1
ATOM 712 C CA . HIS A 1 82 ? 6.599 4.064 -6.629 1.00 92.94 82 HIS A CA 1
ATOM 713 C C . HIS A 1 82 ? 7.311 5.004 -7.612 1.00 92.94 82 HIS A C 1
ATOM 715 O O . HIS A 1 82 ? 7.606 4.599 -8.733 1.00 92.94 82 HIS A O 1
ATOM 721 N N . ARG A 1 83 ? 7.655 6.230 -7.186 1.00 92.69 83 ARG A N 1
ATOM 722 C CA . ARG A 1 83 ? 8.460 7.152 -8.006 1.00 92.69 83 ARG A CA 1
ATOM 723 C C . ARG A 1 83 ? 9.828 6.566 -8.352 1.00 92.69 83 ARG A C 1
ATOM 725 O O . ARG A 1 83 ? 10.213 6.582 -9.515 1.00 92.69 83 ARG A O 1
ATOM 732 N N . ASN A 1 84 ? 10.521 6.000 -7.367 1.00 92.56 84 ASN A N 1
ATOM 733 C CA . ASN A 1 84 ? 11.839 5.403 -7.585 1.00 92.56 84 ASN A CA 1
ATOM 734 C C . ASN A 1 84 ? 11.773 4.182 -8.514 1.00 92.56 84 ASN A C 1
ATOM 736 O O . ASN A 1 84 ? 12.609 4.055 -9.398 1.00 92.56 84 ASN A O 1
ATOM 740 N N . LEU A 1 85 ? 10.769 3.315 -8.350 1.00 93.12 85 LEU A N 1
ATOM 741 C CA . LEU A 1 85 ? 10.563 2.150 -9.215 1.00 93.12 85 LEU A CA 1
ATOM 742 C C . LEU A 1 85 ? 10.280 2.559 -10.662 1.00 93.12 85 LEU A C 1
ATOM 744 O O . LEU A 1 85 ? 10.824 1.944 -11.568 1.00 93.12 85 LEU A O 1
ATOM 748 N N . LYS A 1 86 ? 9.485 3.613 -10.888 1.00 93.00 86 LYS A N 1
ATOM 749 C CA . LYS A 1 86 ? 9.261 4.149 -12.240 1.00 93.00 86 LYS A CA 1
ATOM 750 C C . LYS A 1 86 ? 10.553 4.632 -12.894 1.00 93.00 86 LYS A C 1
ATOM 752 O O . LYS A 1 86 ? 10.750 4.374 -14.075 1.00 93.00 86 LYS A O 1
ATOM 757 N N . ARG A 1 87 ? 11.419 5.311 -12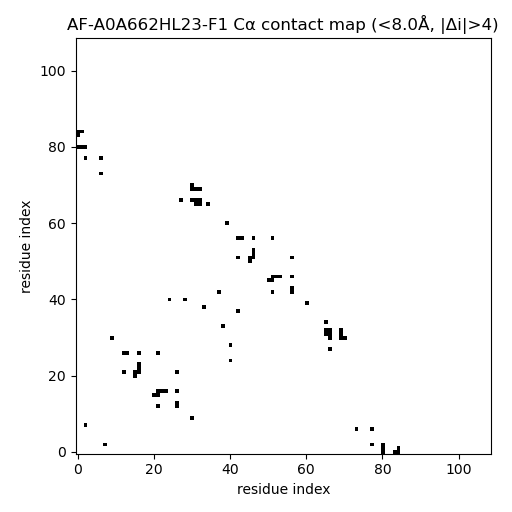.135 1.00 93.62 87 ARG A N 1
ATOM 758 C CA . ARG A 1 87 ? 12.722 5.764 -12.636 1.00 93.62 87 ARG A CA 1
ATOM 759 C C . ARG A 1 87 ? 13.624 4.579 -12.989 1.00 93.62 87 ARG A C 1
ATOM 761 O O . ARG A 1 87 ? 14.066 4.499 -14.122 1.00 93.62 87 ARG A O 1
ATOM 768 N N . MET A 1 88 ? 13.782 3.624 -12.069 1.00 92.88 88 MET A N 1
ATOM 769 C CA . MET A 1 88 ? 14.578 2.411 -12.307 1.00 92.88 88 MET A CA 1
ATOM 770 C C . MET A 1 88 ? 14.061 1.602 -13.503 1.00 92.88 88 MET A C 1
ATOM 772 O O . MET A 1 88 ? 14.845 1.091 -14.285 1.00 92.88 88 MET A O 1
ATOM 776 N N . LEU A 1 89 ? 12.738 1.488 -13.668 1.00 94.88 89 LEU A N 1
ATOM 777 C CA . LEU A 1 89 ? 12.150 0.796 -14.816 1.00 94.88 89 LEU A CA 1
ATOM 778 C C . LEU A 1 89 ? 12.486 1.493 -16.139 1.00 94.88 89 LEU A C 1
ATOM 780 O O . LEU A 1 89 ? 12.630 0.816 -17.150 1.00 94.88 89 LEU A O 1
ATOM 784 N N . LYS A 1 90 ? 12.573 2.827 -16.145 1.00 95.75 90 LYS A N 1
ATOM 785 C CA . LYS A 1 90 ? 12.983 3.588 -17.327 1.00 95.75 90 LYS A CA 1
ATOM 786 C C . LYS A 1 90 ? 14.448 3.300 -17.668 1.00 95.75 90 LYS A C 1
ATOM 788 O O . LYS A 1 90 ? 14.710 2.895 -18.790 1.00 95.75 90 LYS A O 1
ATOM 793 N N . GLU A 1 91 ? 15.339 3.427 -16.686 1.00 95.69 91 GLU A N 1
ATOM 794 C CA . GLU A 1 91 ? 16.781 3.156 -16.829 1.00 95.69 91 GLU A CA 1
ATOM 795 C C . GLU A 1 91 ? 17.023 1.720 -17.333 1.00 95.69 91 GLU A C 1
ATOM 797 O O . GLU A 1 91 ? 17.663 1.519 -18.357 1.00 95.69 91 GLU A O 1
ATOM 802 N N . LEU A 1 92 ? 16.391 0.719 -16.708 1.00 96.06 92 LEU A N 1
ATOM 803 C CA . LEU A 1 92 ? 16.500 -0.683 -17.134 1.00 96.06 92 LEU A CA 1
ATOM 804 C C . LEU A 1 92 ? 15.982 -0.925 -18.556 1.00 96.06 92 LEU A C 1
ATOM 806 O O . LEU A 1 92 ? 16.506 -1.778 -19.260 1.00 96.06 92 LEU A O 1
ATOM 810 N N . ARG A 1 93 ? 14.931 -0.218 -18.988 1.00 96.88 93 ARG A N 1
ATOM 811 C CA . ARG A 1 93 ? 14.422 -0.342 -20.363 1.00 96.88 93 ARG A CA 1
ATOM 812 C C . ARG A 1 93 ? 15.404 0.227 -21.380 1.00 96.88 93 ARG A C 1
ATOM 814 O O . ARG A 1 93 ? 15.534 -0.355 -22.449 1.00 96.88 93 ARG A O 1
ATOM 821 N N . GLU A 1 94 ? 16.055 1.341 -21.054 1.00 96.25 94 GLU A N 1
ATOM 822 C CA . GLU A 1 94 ? 17.094 1.948 -21.891 1.00 96.25 94 GLU A CA 1
ATO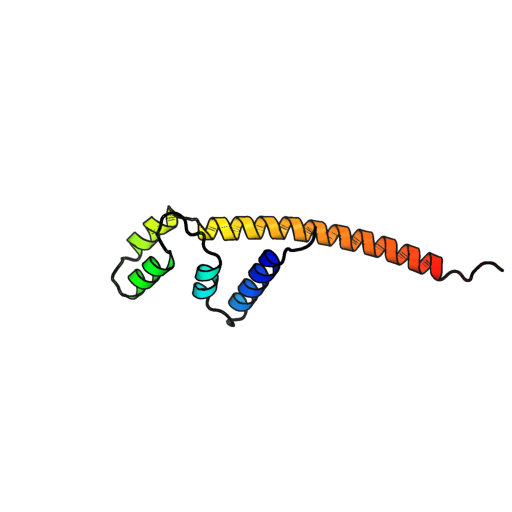M 823 C C . GLU A 1 94 ? 18.308 1.013 -21.995 1.00 96.25 94 GLU A C 1
ATOM 825 O O . GLU A 1 94 ? 18.750 0.717 -23.100 1.00 96.25 94 GLU A O 1
ATOM 830 N N . GLU A 1 95 ? 18.771 0.452 -20.874 1.00 95.88 95 GLU A N 1
ATOM 831 C CA . GLU A 1 95 ? 19.862 -0.533 -20.861 1.00 95.88 95 GLU A CA 1
ATOM 832 C C . GLU A 1 95 ? 19.519 -1.798 -21.659 1.00 95.88 95 GLU A C 1
ATOM 834 O O . GLU A 1 95 ? 20.313 -2.243 -22.483 1.00 95.88 95 GLU A O 1
ATOM 839 N N . VAL A 1 96 ? 18.321 -2.363 -21.470 1.00 96.81 96 VAL A N 1
ATOM 840 C CA . VAL A 1 96 ? 17.873 -3.542 -22.230 1.00 96.81 96 VAL A CA 1
ATOM 841 C C . VAL A 1 96 ? 17.790 -3.242 -23.726 1.00 96.81 96 VAL A C 1
ATOM 843 O O . VAL A 1 96 ? 18.159 -4.096 -24.525 1.00 96.81 96 VAL A O 1
ATOM 846 N N . ALA A 1 97 ? 17.330 -2.052 -24.122 1.00 96.25 97 ALA A N 1
ATOM 847 C CA . ALA A 1 97 ? 17.287 -1.665 -25.530 1.00 96.25 97 ALA A CA 1
ATOM 848 C C . ALA A 1 97 ? 18.693 -1.604 -26.145 1.00 96.25 97 ALA A C 1
ATOM 850 O O . ALA A 1 97 ? 18.900 -2.177 -27.211 1.00 96.25 97 ALA A O 1
ATOM 851 N N . LEU A 1 98 ? 19.655 -0.996 -25.442 1.00 95.31 98 LEU A N 1
ATOM 852 C CA . LEU A 1 98 ? 21.056 -0.940 -25.874 1.00 95.31 98 LEU A CA 1
ATOM 853 C C . LEU A 1 98 ? 21.678 -2.334 -25.995 1.00 95.31 98 LEU A C 1
ATOM 855 O O . LEU A 1 98 ? 22.357 -2.625 -26.974 1.00 95.31 98 LEU A O 1
ATOM 859 N N . LEU A 1 99 ? 21.438 -3.209 -25.015 1.00 94.50 99 LEU A N 1
ATOM 860 C CA . LEU A 1 99 ? 21.941 -4.581 -25.057 1.00 94.50 99 LEU A CA 1
ATOM 861 C C . LEU A 1 99 ? 21.311 -5.375 -26.202 1.00 94.50 99 LEU A C 1
ATOM 863 O O . LEU A 1 99 ? 22.020 -6.092 -26.896 1.00 94.50 99 LEU A O 1
ATOM 867 N N . ASN A 1 100 ? 20.003 -5.237 -26.425 1.00 94.19 100 ASN A N 1
ATOM 868 C CA . ASN A 1 100 ? 19.333 -5.889 -27.547 1.00 94.19 100 ASN A CA 1
ATOM 869 C C . ASN A 1 100 ? 19.905 -5.424 -28.888 1.00 94.19 100 ASN A C 1
ATOM 871 O O . ASN A 1 100 ? 20.109 -6.253 -29.764 1.00 94.19 100 ASN A O 1
ATOM 875 N N . GLU A 1 101 ? 20.172 -4.125 -29.044 1.00 93.25 101 GLU A N 1
ATOM 876 C CA . GLU A 1 101 ? 20.820 -3.585 -30.240 1.00 93.25 101 GLU A CA 1
ATOM 877 C C . GLU A 1 101 ? 22.220 -4.181 -30.410 1.00 93.25 101 GLU A C 1
ATOM 879 O O . GLU A 1 101 ? 22.511 -4.752 -31.457 1.00 93.25 101 GLU A O 1
ATOM 884 N N . PHE A 1 102 ? 23.044 -4.157 -29.360 1.00 91.50 102 PHE A N 1
ATOM 885 C CA . PHE A 1 102 ? 24.391 -4.727 -29.379 1.00 91.50 102 PHE A CA 1
ATOM 886 C C . PHE A 1 102 ? 24.402 -6.216 -29.753 1.00 91.50 102 PHE A C 1
ATOM 888 O O . PHE A 1 102 ? 25.147 -6.617 -30.638 1.00 91.50 102 PHE A O 1
ATOM 895 N N . PHE A 1 103 ? 23.548 -7.029 -29.126 1.00 91.25 103 PHE A N 1
ATOM 896 C CA . PHE A 1 103 ? 23.453 -8.467 -29.401 1.00 91.25 103 PHE A CA 1
ATOM 897 C C . PHE A 1 103 ? 22.705 -8.805 -30.700 1.00 91.25 103 PHE A C 1
ATOM 899 O O . PHE A 1 103 ? 22.703 -9.963 -31.107 1.00 91.25 103 PHE A O 1
ATOM 906 N N . SER A 1 10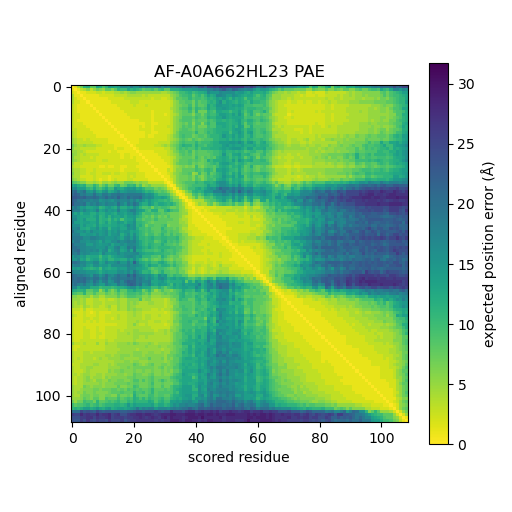4 ? 22.047 -7.831 -31.340 1.00 87.50 104 SER A N 1
ATOM 907 C CA . SER A 1 104 ? 21.443 -8.009 -32.668 1.00 87.50 104 SER A CA 1
ATOM 908 C C . SER A 1 104 ? 22.434 -7.818 -33.814 1.00 87.50 104 SER A C 1
ATOM 910 O O . SER A 1 104 ? 22.132 -8.192 -34.946 1.00 87.50 104 SER A O 1
ATOM 912 N N . LEU A 1 105 ? 23.603 -7.238 -33.532 1.00 87.12 105 LEU A N 1
ATOM 913 C CA . LEU A 1 105 ? 24.700 -7.185 -34.484 1.00 87.12 105 LEU A CA 1
ATOM 914 C C . LEU A 1 105 ? 25.269 -8.602 -34.604 1.00 87.12 105 LEU A C 1
ATOM 916 O O . LEU A 1 105 ? 25.684 -9.186 -33.603 1.00 87.12 105 LEU A O 1
ATOM 920 N N . GLU A 1 106 ? 25.266 -9.165 -35.814 1.00 71.50 106 GLU A N 1
ATOM 921 C CA . GLU A 1 106 ? 26.051 -10.370 -36.090 1.00 71.50 106 GLU A CA 1
ATOM 922 C C . GLU A 1 106 ? 27.506 -10.082 -35.700 1.00 71.50 106 GLU A C 1
ATOM 924 O O . GLU A 1 106 ? 28.023 -8.997 -35.995 1.00 71.50 106 GLU A O 1
ATOM 929 N N . GLU A 1 107 ? 28.145 -11.016 -34.988 1.00 68.44 107 GLU A N 1
ATOM 930 C CA . GLU A 1 107 ? 29.574 -10.915 -34.696 1.00 68.44 107 GLU A CA 1
ATOM 931 C C . GLU A 1 107 ? 30.296 -10.623 -36.018 1.00 68.44 107 GLU A C 1
ATOM 933 O O . GLU A 1 107 ? 30.106 -11.339 -37.005 1.00 68.44 107 GLU A O 1
ATOM 938 N N . LEU A 1 108 ? 31.051 -9.517 -36.061 1.00 65.12 108 LEU A N 1
ATOM 939 C CA . LEU A 1 108 ? 31.919 -9.217 -37.200 1.00 65.12 108 LEU A CA 1
ATOM 940 C C . LEU A 1 108 ? 32.747 -10.480 -37.515 1.00 65.12 108 LEU A C 1
ATOM 942 O O . LEU A 1 108 ? 33.204 -11.117 -36.562 1.00 65.12 108 LEU A O 1
ATOM 946 N N . PRO A 1 109 ? 32.913 -10.842 -38.802 1.00 59.59 109 PRO A N 1
ATOM 947 C CA . PRO A 1 109 ? 33.591 -12.075 -39.199 1.00 59.59 109 PRO A CA 1
ATOM 948 C C . PRO A 1 109 ? 35.011 -12.204 -38.639 1.00 59.59 109 PRO A C 1
ATOM 950 O O . PRO A 1 109 ? 35.680 -11.159 -38.449 1.00 59.59 109 PRO A O 1
#